Protein AF-A0A977KVP8-F1 (afdb_monomer_lite)

Secondary structure (DSSP, 8-state):
-EEEEHHHHHH-HHHHHHHHHH-TT-EEEEETTEEEEE--HHHHHHHHTT-

Structure (mmCIF, N/CA/C/O backbone):
data_AF-A0A977KVP8-F1
#
_entry.id   AF-A0A977KVP8-F1
#
loop_
_atom_site.group_PDB
_atom_site.id
_atom_site.type_symbol
_atom_site.label_atom_id
_atom_site.label_alt_id
_atom_site.label_comp_id
_atom_site.label_asym_id
_atom_site.label_entity_id
_atom_site.label_seq_id
_atom_site.pdbx_PDB_ins_code
_atom_site.Cartn_x
_atom_site.Cartn_y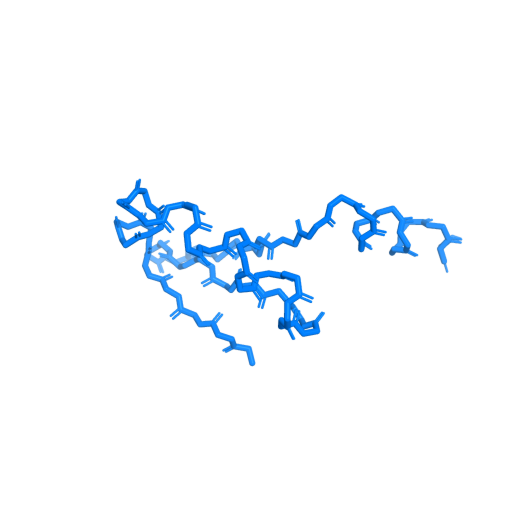
_atom_site.Cartn_z
_atom_site.occupancy
_atom_site.B_iso_or_equiv
_atom_site.auth_seq_id
_atom_site.auth_comp_id
_atom_site.auth_asym_id
_atom_site.auth_atom_id
_atom_site.pdbx_PDB_model_num
ATOM 1 N N . MET A 1 1 ? 7.806 -10.739 2.315 1.00 71.38 1 MET A N 1
ATOM 2 C CA . MET A 1 1 ? 6.531 -10.007 2.189 1.00 71.38 1 MET A CA 1
ATOM 3 C C . MET A 1 1 ? 6.390 -9.021 3.339 1.00 71.38 1 MET A C 1
ATOM 5 O O . MET A 1 1 ? 6.164 -9.432 4.473 1.00 71.38 1 MET A O 1
ATOM 9 N N . TYR A 1 2 ? 6.598 -7.734 3.062 1.00 89.31 2 TYR A N 1
ATOM 10 C CA . TYR A 1 2 ? 6.377 -6.658 4.030 1.00 89.31 2 TYR A CA 1
ATOM 11 C C . TYR A 1 2 ? 4.872 -6.477 4.279 1.00 89.31 2 TYR A C 1
ATOM 13 O O . TYR A 1 2 ? 4.095 -6.464 3.324 1.00 89.31 2 TYR A O 1
ATOM 21 N N . GLN A 1 3 ? 4.455 -6.369 5.544 1.00 94.31 3 GLN A N 1
ATOM 22 C CA . GLN A 1 3 ? 3.044 -6.321 5.934 1.00 94.31 3 GLN A CA 1
ATOM 23 C C . GLN A 1 3 ? 2.760 -5.148 6.874 1.00 94.31 3 GLN A C 1
ATOM 25 O O . GLN A 1 3 ? 3.505 -4.918 7.825 1.00 94.31 3 GLN A O 1
ATOM 30 N N . VAL A 1 4 ? 1.646 -4.452 6.640 1.00 95.62 4 VAL A N 1
ATOM 31 C CA . VAL A 1 4 ? 1.190 -3.296 7.425 1.00 95.62 4 VAL A CA 1
ATOM 32 C C . VAL A 1 4 ? -0.312 -3.354 7.694 1.00 95.62 4 VAL A C 1
ATOM 34 O O . VAL A 1 4 ? -1.063 -4.030 6.991 1.00 95.62 4 VAL A O 1
ATOM 37 N N . THR A 1 5 ? -0.774 -2.632 8.713 1.00 96.69 5 THR A N 1
ATOM 38 C CA . THR A 1 5 ? -2.210 -2.468 8.977 1.00 96.69 5 THR A CA 1
ATOM 39 C C . THR A 1 5 ? -2.834 -1.456 8.018 1.00 96.69 5 THR A C 1
ATOM 41 O O . THR A 1 5 ? -2.148 -0.601 7.454 1.00 96.69 5 THR A O 1
ATOM 44 N N . VAL A 1 6 ? -4.161 -1.505 7.862 1.00 96.31 6 VAL A N 1
ATOM 45 C CA . VAL A 1 6 ? -4.885 -0.512 7.052 1.00 96.31 6 VAL A CA 1
ATOM 46 C C . VAL A 1 6 ? -4.691 0.918 7.565 1.00 96.31 6 VAL A C 1
ATOM 48 O O . VAL A 1 6 ? -4.641 1.847 6.764 1.00 96.31 6 VAL A O 1
ATOM 51 N N . ASP A 1 7 ? -4.570 1.102 8.882 1.00 96.44 7 ASP A N 1
ATOM 52 C CA . ASP A 1 7 ? -4.400 2.427 9.484 1.00 96.44 7 ASP A CA 1
ATOM 53 C C . ASP A 1 7 ? -3.009 2.987 9.190 1.00 96.44 7 ASP A C 1
ATOM 55 O O . ASP A 1 7 ? -2.887 4.147 8.798 1.00 96.44 7 ASP A O 1
ATOM 59 N N . TYR A 1 8 ? -1.975 2.142 9.258 1.00 96.62 8 TYR A N 1
ATOM 60 C CA . TYR A 1 8 ? -0.633 2.523 8.824 1.00 96.62 8 TYR A CA 1
ATOM 61 C C . TYR A 1 8 ? -0.610 2.876 7.335 1.00 96.62 8 TYR A C 1
ATOM 63 O O . TYR A 1 8 ? -0.028 3.886 6.949 1.00 96.62 8 TYR A O 1
ATOM 71 N N . ALA A 1 9 ? -1.275 2.076 6.497 1.00 96.19 9 ALA A N 1
ATOM 72 C CA . ALA A 1 9 ? -1.290 2.298 5.056 1.00 96.19 9 ALA A CA 1
ATOM 73 C C . ALA A 1 9 ? -1.981 3.602 4.649 1.00 96.19 9 ALA A C 1
ATOM 75 O O . ALA A 1 9 ? -1.524 4.274 3.729 1.00 96.19 9 ALA A O 1
ATOM 76 N N . LYS A 1 10 ? -3.046 3.994 5.356 1.00 95.44 10 LYS A N 1
ATOM 77 C CA . LYS A 1 10 ? -3.710 5.287 5.137 1.00 95.44 10 LYS A CA 1
ATOM 78 C C . LYS A 1 10 ? -2.808 6.470 5.477 1.00 95.44 10 LYS A C 1
ATOM 80 O O . LYS A 1 10 ? -2.868 7.481 4.788 1.00 95.44 10 LYS A O 1
ATOM 85 N N . ALA A 1 11 ? -2.012 6.351 6.537 1.00 97.56 11 ALA A N 1
ATOM 86 C CA . ALA A 1 11 ? -1.142 7.426 7.000 1.00 97.56 11 ALA A CA 1
ATOM 87 C C . ALA A 1 11 ? 0.166 7.542 6.196 1.00 97.56 11 ALA A C 1
ATOM 89 O O . ALA A 1 11 ? 0.732 8.627 6.134 1.00 97.56 11 ALA A O 1
ATOM 90 N N . ASN A 1 12 ? 0.631 6.452 5.574 1.00 97.38 12 ASN A N 1
ATOM 91 C CA . ASN A 1 12 ? 1.972 6.361 4.981 1.00 97.38 12 ASN A CA 1
ATOM 92 C C . ASN A 1 12 ? 1.951 5.869 3.523 1.00 97.38 12 ASN A C 1
ATOM 94 O O . ASN A 1 12 ? 2.835 5.128 3.102 1.00 97.38 12 ASN A O 1
ATOM 98 N N . LEU A 1 13 ? 0.930 6.240 2.744 1.00 94.88 13 LEU A N 1
ATOM 99 C CA . LEU A 1 13 ? 0.743 5.707 1.388 1.00 94.88 13 LEU A CA 1
ATOM 100 C C . LEU A 1 13 ? 1.959 5.939 0.473 1.00 94.88 13 LEU A C 1
ATOM 102 O O . LEU A 1 13 ? 2.321 5.044 -0.282 1.00 94.88 13 LEU A O 1
ATOM 106 N N . GLU A 1 14 ? 2.602 7.104 0.563 1.00 95.69 14 GLU A N 1
ATOM 107 C CA . GLU A 1 14 ? 3.774 7.455 -0.252 1.00 95.69 14 GLU A CA 1
ATOM 108 C C . GLU A 1 14 ? 4.969 6.527 0.032 1.00 95.69 14 GLU A C 1
ATOM 110 O O . GLU A 1 14 ? 5.520 5.930 -0.891 1.00 95.69 14 GLU A O 1
ATOM 115 N N . GLU A 1 15 ? 5.275 6.278 1.312 1.00 95.56 15 GLU A N 1
ATOM 116 C CA . GLU A 1 15 ? 6.299 5.304 1.727 1.00 95.56 15 GLU A CA 1
ATOM 117 C C . GLU A 1 15 ? 5.989 3.900 1.184 1.00 95.56 15 GLU A C 1
ATOM 119 O O . GLU A 1 15 ? 6.879 3.164 0.747 1.00 95.56 15 GLU A O 1
ATOM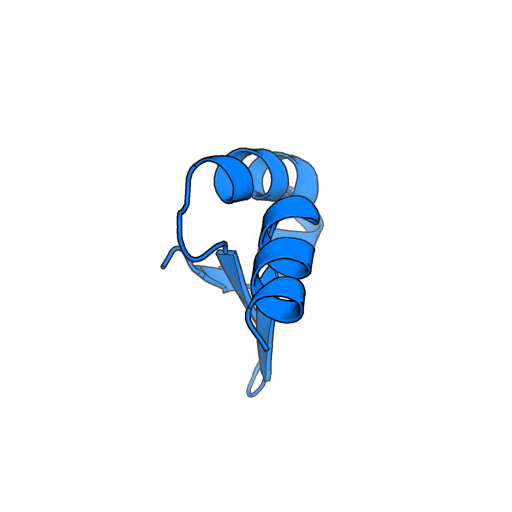 124 N N . LEU A 1 16 ? 4.712 3.508 1.212 1.00 95.25 16 LEU A N 1
ATOM 125 C CA . LEU A 1 16 ? 4.295 2.200 0.724 1.00 95.25 16 LEU A CA 1
ATOM 126 C C . LEU A 1 16 ? 4.431 2.078 -0.794 1.00 95.25 16 LEU A C 1
ATOM 128 O O . LEU A 1 16 ? 4.815 1.006 -1.262 1.00 95.25 16 LEU A O 1
ATOM 132 N N . CYS A 1 17 ? 4.169 3.140 -1.557 1.00 93.69 17 CYS A N 1
ATOM 133 C CA . CYS A 1 17 ? 4.427 3.171 -2.996 1.00 93.69 17 CYS A CA 1
ATOM 134 C C . CYS A 1 17 ? 5.918 2.948 -3.288 1.00 93.69 17 CYS A C 1
ATOM 136 O O . CYS A 1 17 ? 6.252 2.013 -4.019 1.00 93.69 17 CYS A O 1
ATOM 138 N N . ASP A 1 18 ? 6.807 3.694 -2.626 1.00 94.00 18 ASP A N 1
ATOM 139 C CA . ASP A 1 18 ? 8.263 3.554 -2.782 1.00 94.00 18 ASP A CA 1
ATOM 140 C C . ASP A 1 18 ? 8.766 2.157 -2.397 1.00 94.00 18 ASP A C 1
ATOM 142 O O . ASP A 1 18 ? 9.657 1.582 -3.031 1.00 94.00 18 ASP A O 1
ATOM 146 N N . ARG A 1 19 ? 8.201 1.577 -1.331 1.00 92.75 19 ARG A N 1
ATOM 147 C CA . ARG A 1 19 ? 8.505 0.199 -0.924 1.00 92.75 19 ARG A CA 1
ATOM 148 C C . ARG A 1 19 ? 8.028 -0.817 -1.949 1.00 92.75 19 ARG A C 1
ATOM 150 O O . ARG A 1 19 ? 8.725 -1.796 -2.188 1.00 92.75 19 ARG A O 1
ATOM 157 N N . THR A 1 20 ? 6.866 -0.606 -2.553 1.00 93.31 20 THR A N 1
ATOM 158 C CA . THR A 1 20 ? 6.260 -1.552 -3.501 1.00 93.31 20 THR A CA 1
ATOM 159 C C . THR A 1 20 ? 7.105 -1.736 -4.769 1.00 93.31 20 THR A C 1
ATOM 161 O O . THR A 1 20 ? 7.086 -2.809 -5.386 1.00 93.31 20 THR A O 1
ATOM 164 N N . GLU A 1 21 ? 7.900 -0.729 -5.137 1.00 89.62 21 GLU A N 1
ATOM 165 C CA . GLU A 1 21 ? 8.902 -0.841 -6.204 1.00 89.62 21 GLU A CA 1
ATOM 166 C C . GLU A 1 21 ? 10.063 -1.776 -5.834 1.00 89.62 21 GLU A C 1
ATOM 168 O O . GLU A 1 21 ? 10.585 -2.488 -6.692 1.00 89.62 21 GLU A O 1
ATOM 173 N N . LYS A 1 22 ? 10.441 -1.810 -4.552 1.00 90.12 22 LYS A N 1
ATOM 174 C CA . LYS A 1 22 ? 11.598 -2.556 -4.027 1.00 90.12 22 LYS A CA 1
ATOM 175 C C . LYS A 1 22 ? 11.235 -3.967 -3.563 1.00 90.12 22 LYS A C 1
ATOM 177 O O . LYS A 1 22 ? 12.060 -4.872 -3.645 1.00 90.12 22 LYS A O 1
ATOM 182 N N . GLU A 1 23 ? 10.007 -4.168 -3.096 1.00 89.12 23 GLU A N 1
ATOM 183 C CA . GLU A 1 23 ? 9.511 -5.456 -2.613 1.00 89.12 23 GLU A CA 1
ATOM 184 C C . GLU A 1 23 ? 8.999 -6.305 -3.785 1.00 89.12 23 GLU A C 1
ATOM 186 O O . GLU A 1 23 ? 7.994 -5.936 -4.399 1.00 89.12 23 GLU A O 1
ATOM 191 N N . PRO A 1 24 ? 9.626 -7.451 -4.123 1.00 85.25 24 PRO A N 1
ATOM 192 C CA . PRO A 1 24 ? 9.238 -8.261 -5.282 1.00 85.25 24 PRO A CA 1
ATOM 193 C C . PRO A 1 24 ? 7.774 -8.716 -5.209 1.00 85.25 24 PRO A C 1
ATOM 195 O O . PRO A 1 24 ? 7.058 -8.578 -6.202 1.00 85.25 24 PRO A O 1
ATOM 198 N N . ASP A 1 25 ? 7.308 -9.093 -4.018 1.00 87.19 25 ASP A N 1
ATOM 199 C CA . ASP A 1 25 ? 5.950 -9.596 -3.764 1.00 87.19 25 ASP A CA 1
ATOM 200 C C . ASP A 1 25 ? 4.920 -8.488 -3.464 1.00 87.19 25 ASP A C 1
ATOM 202 O O . ASP A 1 25 ? 3.744 -8.771 -3.242 1.00 87.19 25 ASP A O 1
ATOM 206 N N . GLY A 1 26 ? 5.347 -7.222 -3.449 1.00 91.69 26 GLY A N 1
ATOM 207 C CA . GLY A 1 26 ? 4.522 -6.096 -3.013 1.00 91.69 26 GLY A CA 1
ATOM 208 C C . GLY A 1 26 ? 4.358 -6.013 -1.493 1.00 91.69 26 GLY A C 1
ATOM 209 O O . GLY A 1 26 ? 5.065 -6.669 -0.723 1.00 91.69 26 GLY A O 1
ATOM 210 N N . VAL A 1 27 ? 3.425 -5.166 -1.061 1.00 95.25 27 VAL A N 1
ATOM 211 C CA . VAL A 1 27 ? 3.136 -4.917 0.357 1.00 95.25 27 VAL A CA 1
ATOM 212 C C . VAL A 1 27 ? 1.768 -5.476 0.724 1.00 95.25 27 VAL A C 1
ATOM 214 O O . VAL A 1 27 ? 0.757 -5.120 0.120 1.00 95.25 27 VAL A O 1
ATOM 217 N N . ALA A 1 28 ? 1.714 -6.317 1.753 1.00 95.50 28 ALA A N 1
ATOM 218 C CA . ALA A 1 28 ? 0.463 -6.827 2.292 1.00 95.50 28 ALA A CA 1
ATOM 219 C C . ALA A 1 28 ? -0.173 -5.803 3.246 1.00 95.50 28 ALA A C 1
ATOM 221 O O . ALA A 1 28 ? 0.431 -5.389 4.233 1.00 95.50 28 ALA A O 1
ATOM 222 N N . ILE A 1 29 ? -1.417 -5.421 2.982 1.00 96.69 29 ILE A N 1
ATOM 223 C CA . ILE A 1 29 ? -2.221 -4.553 3.842 1.00 96.69 29 ILE A CA 1
ATOM 224 C C . ILE A 1 29 ? -3.279 -5.415 4.521 1.00 96.69 29 ILE A C 1
ATOM 226 O O . ILE A 1 29 ? -4.162 -5.968 3.861 1.00 96.69 29 ILE A O 1
ATOM 230 N N . VAL A 1 30 ? -3.211 -5.524 5.846 1.00 95.38 30 VAL A N 1
ATOM 231 C CA . VAL A 1 30 ? -4.152 -6.324 6.637 1.00 95.38 30 VAL A CA 1
ATOM 232 C C . VAL A 1 30 ? -5.195 -5.459 7.332 1.00 95.38 30 VAL A C 1
ATOM 234 O O . VAL A 1 30 ? -4.901 -4.400 7.895 1.00 95.38 30 VAL A O 1
ATOM 237 N N . ARG A 1 31 ? -6.442 -5.930 7.294 1.00 95.00 31 ARG A N 1
ATOM 238 C CA . ARG A 1 31 ? -7.584 -5.338 7.987 1.00 95.00 31 ARG A CA 1
ATOM 239 C C . ARG A 1 31 ? -8.467 -6.453 8.531 1.00 95.00 31 ARG A C 1
ATOM 241 O O . ARG A 1 31 ? -9.188 -7.081 7.758 1.00 95.00 31 ARG A O 1
ATOM 248 N N . GLU A 1 32 ? -8.442 -6.652 9.847 1.00 89.88 32 GLU A N 1
ATOM 249 C CA . GLU A 1 32 ? -9.206 -7.713 10.522 1.00 89.88 32 GLU A CA 1
ATOM 250 C C . GLU A 1 32 ? -8.948 -9.076 9.847 1.00 89.88 32 GLU A C 1
ATOM 252 O O . GLU A 1 32 ? -7.804 -9.516 9.779 1.00 89.88 32 GLU A O 1
ATOM 257 N N . ASN A 1 33 ? -9.984 -9.699 9.275 1.00 90.88 33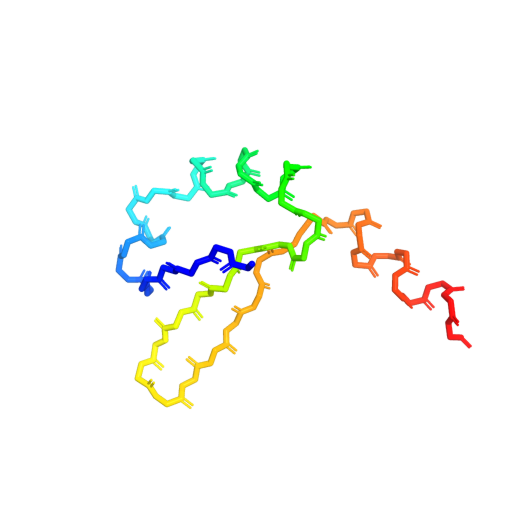 ASN A N 1
ATOM 258 C CA . ASN A 1 33 ? -9.918 -10.990 8.582 1.00 90.88 33 ASN A CA 1
ATOM 259 C C . ASN A 1 33 ? -9.742 -10.858 7.057 1.00 90.88 33 ASN A C 1
ATOM 261 O O . ASN A 1 33 ? -10.064 -1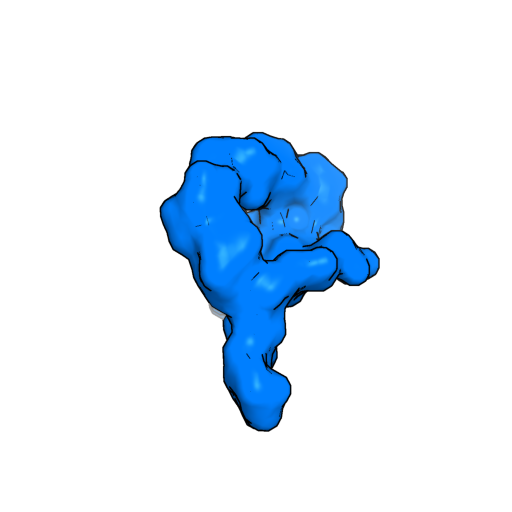1.782 6.311 1.00 90.88 33 ASN A O 1
ATOM 265 N N . ARG A 1 34 ? -9.308 -9.691 6.566 1.00 94.88 34 ARG A N 1
ATOM 266 C CA . ARG A 1 34 ? -9.073 -9.428 5.141 1.00 94.88 34 ARG A CA 1
ATOM 267 C C . ARG A 1 34 ? -7.640 -8.980 4.907 1.00 94.88 34 ARG A C 1
ATOM 269 O O . ARG A 1 34 ? -7.061 -8.239 5.704 1.00 94.88 34 ARG A O 1
ATOM 276 N N . SER A 1 35 ? -7.104 -9.373 3.762 1.00 93.44 35 SER A N 1
ATOM 277 C CA . SER A 1 35 ? -5.779 -8.968 3.310 1.00 93.44 35 SER A CA 1
ATOM 278 C C . SER A 1 35 ? -5.865 -8.470 1.878 1.00 93.44 35 SER A C 1
ATOM 280 O O . SER A 1 35 ? -6.576 -9.038 1.051 1.00 93.44 35 SER A O 1
ATOM 282 N N . TYR A 1 36 ? -5.139 -7.397 1.607 1.00 94.19 36 TYR A N 1
ATOM 283 C CA . TYR A 1 36 ? -4.981 -6.794 0.293 1.00 94.19 36 TYR A CA 1
ATOM 284 C C . TYR A 1 36 ? -3.492 -6.759 -0.026 1.00 94.19 36 TYR A C 1
ATOM 286 O O . TYR A 1 36 ? -2.665 -6.727 0.883 1.00 94.19 36 TYR A O 1
ATOM 294 N N . ILE A 1 37 ? -3.144 -6.753 -1.306 1.00 93.81 37 ILE A N 1
ATOM 295 C CA . ILE A 1 37 ? -1.760 -6.618 -1.752 1.00 93.81 37 ILE A CA 1
ATOM 296 C C . ILE A 1 37 ? -1.664 -5.335 -2.570 1.00 93.81 37 ILE A C 1
ATOM 298 O O . ILE A 1 37 ? -2.398 -5.155 -3.541 1.00 93.81 37 ILE A O 1
ATOM 302 N N . LEU A 1 38 ? -0.764 -4.448 -2.158 1.00 94.81 38 LEU A N 1
ATOM 303 C CA . LEU A 1 38 ? -0.348 -3.293 -2.934 1.00 94.81 38 LEU A CA 1
ATOM 304 C C . LEU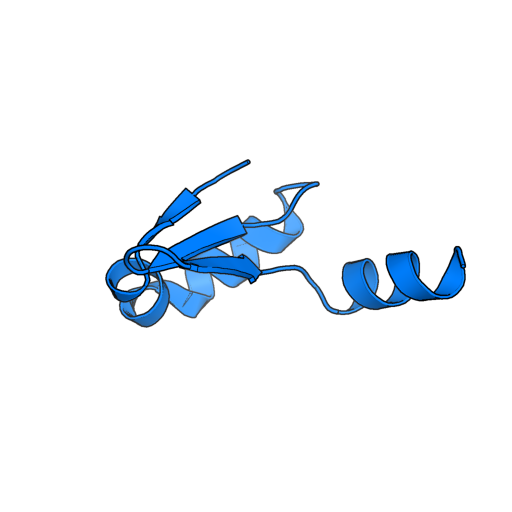 A 1 38 ? 0.830 -3.709 -3.819 1.00 94.81 38 LEU A C 1
ATOM 306 O O . LEU A 1 38 ? 1.872 -4.136 -3.321 1.00 94.81 38 LEU A O 1
ATOM 310 N N . ILE A 1 39 ? 0.648 -3.590 -5.131 1.00 94.38 39 ILE A N 1
ATOM 311 C CA . ILE A 1 39 ? 1.666 -3.832 -6.161 1.00 94.38 39 ILE A CA 1
ATOM 312 C C . ILE A 1 39 ? 1.644 -2.697 -7.182 1.00 94.38 39 ILE A C 1
ATOM 314 O O . ILE A 1 39 ? 0.639 -2.002 -7.330 1.00 94.38 39 ILE A O 1
ATOM 318 N N . THR A 1 40 ? 2.742 -2.527 -7.918 1.00 93.44 40 THR A N 1
ATOM 319 C CA . THR A 1 40 ? 2.778 -1.584 -9.039 1.00 93.44 40 THR A CA 1
ATOM 320 C C . THR A 1 40 ? 1.879 -2.060 -10.181 1.00 93.44 40 THR A C 1
ATOM 322 O O . THR A 1 40 ? 1.703 -3.263 -10.400 1.00 93.44 40 THR A O 1
ATOM 325 N N . GLN A 1 41 ? 1.358 -1.114 -10.966 1.00 92.12 41 GLN A N 1
ATOM 326 C CA . GLN A 1 41 ? 0.555 -1.427 -12.151 1.00 92.12 41 GLN A CA 1
ATOM 327 C C . GLN A 1 41 ? 1.316 -2.325 -13.137 1.00 92.12 41 GLN A C 1
ATOM 329 O O . GLN A 1 41 ? 0.759 -3.297 -13.636 1.00 92.12 41 GLN A O 1
ATOM 334 N N . ALA A 1 42 ? 2.607 -2.065 -13.365 1.00 90.69 42 ALA A N 1
ATOM 335 C CA . ALA A 1 42 ? 3.433 -2.887 -14.249 1.00 90.69 42 ALA A CA 1
ATOM 336 C C . ALA A 1 42 ? 3.503 -4.357 -13.794 1.00 90.69 42 ALA A C 1
ATOM 338 O O . ALA A 1 42 ? 3.451 -5.270 -14.622 1.00 90.69 42 ALA A O 1
ATOM 339 N N . LYS A 1 43 ? 3.585 -4.607 -12.477 1.00 89.50 43 LYS A N 1
ATOM 340 C CA . LYS A 1 43 ? 3.529 -5.971 -11.930 1.00 89.50 43 LYS A CA 1
ATOM 341 C C . LYS A 1 43 ? 2.163 -6.601 -12.157 1.00 89.50 43 LYS A C 1
ATOM 343 O O . LYS A 1 43 ? 2.109 -7.736 -12.621 1.00 89.50 43 LYS A O 1
ATOM 348 N N . TRP A 1 44 ? 1.085 -5.869 -11.881 1.00 90.00 44 TRP A N 1
ATOM 349 C CA . TRP A 1 44 ? -0.275 -6.334 -12.156 1.00 90.00 44 TRP A CA 1
ATOM 350 C C . TRP A 1 44 ? -0.441 -6.727 -13.629 1.00 90.00 44 TRP A C 1
ATOM 352 O O . TRP A 1 44 ? -0.795 -7.863 -13.922 1.00 90.00 44 TRP A O 1
ATOM 362 N N . GLU A 1 45 ? -0.073 -5.859 -14.570 1.00 91.12 45 GLU A N 1
ATOM 363 C CA . GLU A 1 45 ? -0.150 -6.151 -16.008 1.00 91.12 45 GLU A CA 1
ATOM 364 C C . GLU A 1 45 ? 0.698 -7.364 -16.423 1.00 91.12 45 GLU A C 1
ATOM 366 O O . GLU A 1 45 ? 0.285 -8.146 -17.280 1.00 91.12 45 GLU A O 1
ATOM 371 N N . SER A 1 46 ? 1.867 -7.553 -15.804 1.00 89.38 46 SER A N 1
ATOM 372 C CA . SER A 1 46 ? 2.725 -8.722 -16.033 1.00 89.38 46 SER A CA 1
ATOM 373 C C . SER A 1 46 ? 2.071 -10.032 -15.581 1.00 89.38 46 SER A C 1
ATOM 375 O O . SER A 1 46 ? 2.229 -11.049 -16.256 1.00 89.38 46 SER A O 1
ATOM 377 N N . PHE A 1 47 ? 1.300 -10.023 -14.486 1.00 83.50 47 PHE A N 1
ATOM 378 C CA . PHE A 1 47 ? 0.537 -11.199 -14.051 1.00 83.50 47 PHE A CA 1
ATOM 379 C C . PHE A 1 47 ? -0.536 -11.595 -15.069 1.00 83.50 47 PHE A C 1
ATOM 381 O O . PHE A 1 47 ? -0.649 -12.773 -15.391 1.00 83.50 47 PHE A O 1
ATOM 388 N N . PHE A 1 48 ? -1.280 -10.630 -15.617 1.00 78.62 48 PHE A N 1
ATOM 389 C CA . PHE A 1 48 ? -2.356 -10.918 -16.575 1.00 78.62 48 PHE A CA 1
ATOM 390 C C . PHE A 1 48 ? -1.861 -11.243 -17.981 1.00 78.62 48 PHE A C 1
ATOM 392 O O . PHE A 1 48 ? -2.520 -11.992 -18.685 1.00 78.62 48 PHE A O 1
ATOM 399 N N . LYS A 1 49 ? -0.696 -10.734 -18.397 1.00 75.00 49 LYS A N 1
ATOM 400 C CA . LYS A 1 49 ? -0.086 -11.104 -19.688 1.00 75.00 49 LYS A CA 1
ATOM 401 C C . LYS A 1 49 ? 0.489 -12.524 -19.718 1.00 75.00 49 LYS A C 1
ATOM 403 O O . LYS A 1 49 ? 0.849 -13.000 -20.789 1.00 75.00 49 LYS A O 1
ATOM 408 N N . LYS A 1 50 ? 0.650 -13.163 -18.557 1.00 60.66 50 LYS A N 1
ATOM 409 C CA . LYS A 1 50 ? 1.195 -14.523 -18.422 1.00 60.66 50 LYS A CA 1
ATOM 410 C C . LYS A 1 50 ? 0.118 -15.614 -18.358 1.00 60.66 50 LYS A C 1
ATOM 412 O O . LYS A 1 50 ? 0.481 -16.780 -18.221 1.00 60.66 50 LYS A O 1
ATOM 417 N N . ILE A 1 51 ? -1.158 -15.238 -18.438 1.00 51.84 51 ILE A N 1
ATOM 418 C CA . ILE A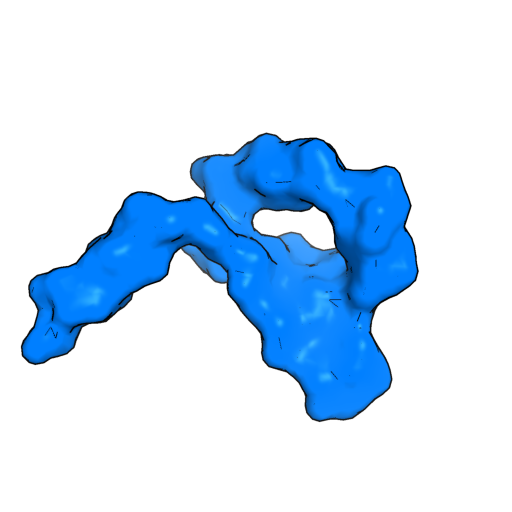 1 51 ? -2.325 -16.129 -18.508 1.00 51.84 51 ILE A CA 1
ATOM 419 C C . ILE A 1 51 ? -2.872 -16.063 -19.932 1.00 51.84 51 ILE A C 1
ATOM 421 O O . ILE A 1 51 ? -3.212 -17.138 -20.469 1.00 51.84 51 ILE A O 1
#

InterPro domains:
  IPR036165 YefM-like superfamily [SSF143120] (1-48)

Radius of gyration: 11.41 Å; chains: 1; bounding box: 22×24×30 Å

Sequence (51 aa):
MYQVTVDYAKANLEELCDRTEKEPDGVAIVRENRSYILITQAKWESFFKKI

pLDDT: mean 90.61, std 8.77, range [51.84, 97.56]

Organism: NCBI:txid2824559

Foldseek 3Di:
DAEDEPVCCVVPVVVQVVVQVVDPQAYWYDDDPDIDGDHDPVVVVVVVVVD